Protein AF-A0A941URP2-F1 (afdb_monomer_lite)

Foldseek 3Di:
DDDDPPVVVVVVVVVVVVVVVVVVVVVVCVVCVVVVVVVVVVVVVVVVVVVVVVVVQVVQCPDPDNDHPVPDDDDDDPPPCPVQPPCNLVVLLVVVVVVCVPDDDDPVVSVVSVVVVVVVVVVVVVPDDD

Sequence (130 aa):
MPRIPPSLKWMIDKRGRIDGDIQRIEGYLKKHQREFEKFQKLTNELSELRGTLASIDKALSLHEIQISPENIPTIRGRKNKNDLPYGELTRLIYTILSLSYGQPISSKEIVDFVFKRRMKLNLSDAVRPY

pLDDT: mean 84.87, std 14.46, range [31.77, 97.94]

Secondary structure (DSSP, 8-state):
-PPPPHHHHHHHHHHHHHHHHHHHHHHHHHHHHHHHHHHHHHHHHHHHHHHHHHHHHHHHHTSSS---GGGSPPPPP------S-TTHHHHHHHHHHHHTTTPPPPHHHHHHHHHHHHHHHHHHHTT---

Structure (mmCIF, N/CA/C/O backbone):
data_AF-A0A941URP2-F1
#
_entry.id   AF-A0A941URP2-F1
#
loop_
_atom_site.group_PDB
_atom_site.id
_atom_site.type_symbol
_atom_site.label_atom_id
_atom_site.label_alt_id
_atom_site.label_comp_id
_atom_site.label_asym_id
_atom_site.label_entity_id
_atom_site.label_seq_id
_atom_site.pdbx_PDB_ins_code
_atom_site.Cartn_x
_atom_site.Cartn_y
_atom_site.Cartn_z
_atom_site.occupancy
_atom_site.B_iso_or_equiv
_atom_site.auth_seq_id
_atom_site.auth_comp_id
_atom_site.auth_asym_id
_atom_site.auth_atom_id
_atom_site.pdbx_PDB_model_num
ATOM 1 N N . MET A 1 1 ? 52.389 10.183 -19.034 1.00 56.41 1 MET A N 1
ATOM 2 C CA . MET A 1 1 ? 51.378 10.069 -17.959 1.00 56.41 1 MET A CA 1
ATOM 3 C C . MET A 1 1 ? 52.088 9.752 -16.651 1.00 56.41 1 MET A C 1
ATOM 5 O O . MET A 1 1 ? 52.963 8.891 -16.678 1.00 56.41 1 MET A O 1
ATOM 9 N N . PRO A 1 2 ? 51.790 10.454 -15.546 1.00 78.19 2 PRO A N 1
ATOM 10 C CA . PRO A 1 2 ? 52.432 10.192 -14.259 1.00 78.19 2 PRO A CA 1
ATOM 11 C C . PRO A 1 2 ? 52.122 8.765 -13.781 1.00 78.19 2 PRO A C 1
ATOM 13 O O . PRO A 1 2 ? 50.990 8.296 -13.904 1.00 78.19 2 PRO A O 1
ATOM 16 N N . ARG A 1 3 ? 53.136 8.056 -13.266 1.00 83.56 3 ARG A N 1
ATOM 17 C CA . ARG A 1 3 ? 52.952 6.721 -12.678 1.00 83.56 3 ARG A CA 1
ATOM 18 C C . ARG A 1 3 ? 52.200 6.864 -11.359 1.00 83.56 3 ARG A C 1
ATOM 20 O O . ARG A 1 3 ? 52.688 7.499 -10.431 1.00 83.56 3 ARG A O 1
ATOM 27 N N . ILE A 1 4 ? 51.020 6.259 -11.295 1.00 86.19 4 ILE A N 1
ATOM 28 C CA . ILE A 1 4 ? 50.194 6.234 -10.091 1.00 86.19 4 ILE A CA 1
ATOM 29 C C . ILE A 1 4 ? 50.718 5.136 -9.148 1.00 86.19 4 ILE A C 1
ATOM 31 O O . ILE A 1 4 ? 50.900 4.001 -9.601 1.00 86.19 4 ILE A O 1
ATOM 35 N N . PRO A 1 5 ? 50.946 5.427 -7.853 1.00 94.88 5 PRO A N 1
ATOM 36 C CA . PRO A 1 5 ? 51.308 4.407 -6.875 1.00 94.88 5 PRO A CA 1
ATOM 37 C C . PRO A 1 5 ? 50.224 3.316 -6.760 1.00 94.88 5 PRO A C 1
ATOM 39 O O . PRO A 1 5 ? 49.033 3.640 -6.799 1.00 94.88 5 PRO A O 1
ATOM 42 N N . PRO A 1 6 ? 50.585 2.035 -6.557 1.00 89.19 6 PRO A N 1
ATOM 43 C CA . PRO A 1 6 ? 49.616 0.939 -6.437 1.00 89.19 6 PRO A CA 1
ATOM 44 C C . PRO A 1 6 ? 48.538 1.152 -5.361 1.00 89.19 6 PRO A C 1
ATOM 46 O O . PRO A 1 6 ? 47.387 0.767 -5.560 1.00 89.19 6 PRO A O 1
ATOM 49 N N . SER A 1 7 ? 48.884 1.813 -4.251 1.00 91.81 7 SER A N 1
ATOM 50 C CA . SER A 1 7 ? 47.945 2.184 -3.184 1.00 91.81 7 SER A CA 1
ATOM 51 C C . SER A 1 7 ? 46.862 3.152 -3.668 1.00 91.81 7 SER A C 1
ATOM 53 O O . SER A 1 7 ? 45.682 2.952 -3.389 1.00 91.81 7 SER A O 1
ATOM 55 N N . LEU A 1 8 ? 47.243 4.162 -4.455 1.00 92.69 8 LEU A N 1
ATOM 56 C CA . LEU A 1 8 ? 46.309 5.137 -5.014 1.00 92.69 8 LEU A CA 1
ATOM 57 C C . LEU A 1 8 ? 45.396 4.487 -6.063 1.00 92.69 8 LEU A C 1
ATOM 59 O O . LEU A 1 8 ? 44.200 4.764 -6.093 1.00 92.69 8 LEU A O 1
ATOM 63 N N . LYS A 1 9 ? 45.929 3.563 -6.874 1.00 92.75 9 LYS A N 1
ATOM 64 C CA . LYS A 1 9 ? 45.125 2.768 -7.815 1.00 92.75 9 LYS A CA 1
ATOM 65 C C . LYS A 1 9 ? 44.052 1.949 -7.085 1.00 92.75 9 LYS A C 1
ATOM 67 O O . LYS A 1 9 ? 42.887 2.003 -7.467 1.00 92.75 9 LYS A O 1
ATOM 72 N N . TRP A 1 10 ? 44.420 1.258 -6.003 1.00 93.94 10 TRP A N 1
ATOM 73 C CA . TRP A 1 10 ? 43.467 0.493 -5.192 1.00 93.94 10 TRP A CA 1
ATOM 74 C C . TRP A 1 10 ? 42.350 1.374 -4.616 1.00 93.94 10 TRP A C 1
ATOM 76 O O . TRP A 1 10 ? 41.182 0.984 -4.645 1.00 93.94 10 TRP A O 1
ATOM 86 N N . MET A 1 11 ? 42.684 2.577 -4.140 1.00 94.44 11 MET A N 1
ATOM 87 C CA . MET A 1 11 ? 41.686 3.523 -3.630 1.00 94.44 11 MET A CA 1
ATOM 88 C C . MET A 1 11 ? 40.711 3.976 -4.720 1.00 94.44 11 MET A C 1
ATOM 90 O O . MET A 1 11 ? 39.508 4.035 -4.467 1.00 94.44 11 MET A O 1
ATOM 94 N N . ILE A 1 12 ? 41.205 4.255 -5.930 1.00 94.38 12 ILE A N 1
ATOM 95 C CA . ILE A 1 12 ? 40.369 4.634 -7.079 1.00 94.38 12 ILE A CA 1
ATOM 96 C C . ILE A 1 12 ? 39.396 3.500 -7.427 1.00 94.38 12 ILE A C 1
ATOM 98 O O . ILE A 1 12 ? 38.191 3.737 -7.537 1.00 94.38 12 ILE A O 1
ATOM 102 N N . ASP A 1 13 ? 39.892 2.264 -7.510 1.00 96.25 13 ASP A N 1
ATOM 103 C CA . ASP A 1 13 ? 39.069 1.089 -7.814 1.00 96.25 13 ASP A CA 1
ATOM 104 C C . ASP A 1 13 ? 38.016 0.843 -6.720 1.00 96.25 13 ASP A C 1
ATOM 106 O O . ASP A 1 13 ? 36.846 0.572 -7.006 1.00 96.25 13 ASP A O 1
ATOM 110 N N . LYS A 1 14 ? 38.403 0.973 -5.445 1.00 96.75 14 LYS A N 1
ATOM 111 C CA . LYS A 1 14 ? 37.488 0.814 -4.310 1.00 96.75 14 LYS A CA 1
ATOM 112 C C . LYS A 1 14 ? 36.409 1.897 -4.299 1.00 96.75 14 LYS A C 1
ATOM 114 O O . LYS A 1 14 ? 35.244 1.569 -4.081 1.00 96.75 14 LYS A O 1
ATOM 119 N N . ARG A 1 15 ? 36.773 3.152 -4.581 1.00 97.81 15 ARG A N 1
ATOM 120 C CA . ARG A 1 15 ? 35.834 4.277 -4.706 1.00 97.81 15 ARG A CA 1
ATOM 121 C C . ARG A 1 15 ? 34.830 4.035 -5.828 1.00 97.81 15 ARG A C 1
ATOM 123 O O . ARG A 1 15 ? 33.644 4.219 -5.599 1.00 97.81 15 ARG A O 1
ATOM 130 N N . GLY A 1 16 ? 35.278 3.571 -6.996 1.00 97.31 16 GLY A N 1
ATOM 131 C CA . GLY A 1 16 ? 34.386 3.233 -8.112 1.00 97.31 16 GLY A CA 1
ATOM 132 C C . GLY A 1 16 ? 33.378 2.131 -7.769 1.00 97.31 16 GLY A C 1
ATOM 133 O O . GLY A 1 16 ? 32.207 2.238 -8.117 1.00 97.31 16 GLY A O 1
ATOM 134 N N . ARG A 1 17 ? 33.799 1.099 -7.023 1.00 97.06 17 ARG A N 1
ATOM 135 C CA . ARG A 1 17 ? 32.884 0.043 -6.551 1.00 97.06 17 ARG A CA 1
ATOM 136 C C . ARG A 1 17 ? 31.832 0.576 -5.579 1.00 97.06 17 ARG A C 1
ATOM 138 O O . ARG A 1 17 ? 30.659 0.264 -5.740 1.00 97.06 17 ARG A O 1
ATOM 145 N N . ILE A 1 18 ? 32.252 1.387 -4.606 1.00 97.94 18 ILE A N 1
ATOM 146 C CA . ILE A 1 18 ? 31.336 2.005 -3.634 1.00 97.94 18 ILE A CA 1
ATOM 147 C C . ILE A 1 18 ? 30.335 2.921 -4.346 1.00 97.94 18 ILE A C 1
ATOM 149 O O . ILE A 1 18 ? 29.150 2.872 -4.042 1.00 97.94 18 ILE A O 1
ATOM 153 N N . ASP A 1 19 ? 30.790 3.711 -5.318 1.00 97.62 19 ASP A N 1
ATOM 154 C CA . ASP A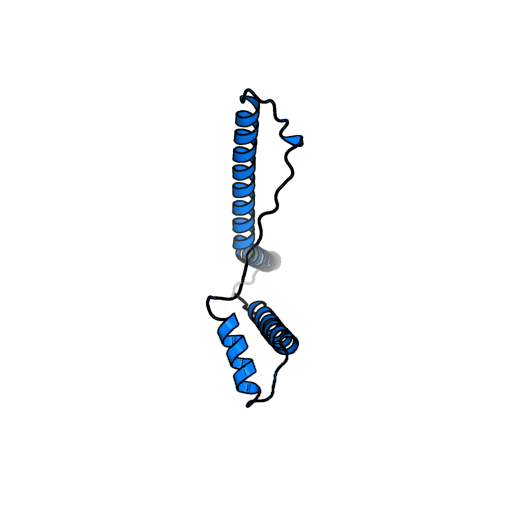 1 19 ? 29.927 4.589 -6.117 1.00 97.62 19 ASP A CA 1
ATOM 155 C C . ASP A 1 19 ? 28.856 3.791 -6.883 1.00 97.62 19 ASP A C 1
ATOM 157 O O . ASP A 1 19 ? 27.676 4.132 -6.851 1.00 97.62 19 ASP A O 1
ATOM 161 N N . GLY A 1 20 ? 29.237 2.659 -7.487 1.00 97.75 20 GLY A N 1
ATOM 162 C CA . GLY A 1 20 ? 28.284 1.751 -8.133 1.00 97.75 20 GLY A CA 1
ATOM 163 C C . GLY A 1 20 ? 27.267 1.141 -7.161 1.00 97.75 20 GLY A C 1
ATOM 164 O O . GLY A 1 20 ? 26.084 1.025 -7.489 1.00 97.75 20 GLY A O 1
ATOM 165 N N . ASP A 1 21 ? 27.696 0.788 -5.947 1.00 97.75 21 ASP A N 1
ATOM 166 C CA . ASP A 1 21 ? 26.792 0.304 -4.899 1.00 97.75 21 ASP A CA 1
ATOM 167 C C . ASP A 1 21 ? 25.798 1.381 -4.448 1.00 97.75 21 ASP A C 1
ATOM 169 O O . ASP A 1 21 ? 24.612 1.082 -4.295 1.00 97.75 21 ASP A O 1
ATOM 173 N N . ILE A 1 22 ? 26.253 2.629 -4.295 1.00 97.62 22 ILE A N 1
ATOM 174 C CA . ILE A 1 22 ? 25.395 3.776 -3.966 1.00 97.62 22 ILE A CA 1
ATOM 175 C C . ILE A 1 22 ? 24.330 3.958 -5.049 1.00 97.62 22 ILE A C 1
ATOM 177 O O . ILE A 1 22 ? 23.141 3.932 -4.737 1.00 97.62 22 ILE A O 1
ATOM 181 N N . GLN A 1 23 ? 24.730 4.034 -6.321 1.00 97.88 23 GLN A N 1
ATOM 182 C CA . GLN A 1 23 ? 23.795 4.219 -7.438 1.00 97.88 23 GLN A CA 1
ATOM 183 C C . GLN A 1 23 ? 22.747 3.099 -7.512 1.00 97.88 23 GLN A C 1
ATOM 185 O O . GLN A 1 23 ? 21.567 3.346 -7.778 1.00 97.88 23 GLN A O 1
ATOM 190 N N . ARG A 1 24 ? 23.152 1.852 -7.237 1.00 97.50 24 ARG A N 1
ATOM 191 C CA . ARG A 1 24 ? 22.236 0.706 -7.179 1.00 97.50 24 ARG A CA 1
ATOM 192 C C . ARG A 1 24 ? 21.192 0.869 -6.073 1.00 97.50 24 ARG A C 1
ATOM 194 O O . ARG A 1 24 ? 20.009 0.618 -6.312 1.00 97.50 24 ARG A O 1
ATOM 201 N N . ILE A 1 25 ? 21.618 1.272 -4.877 1.00 96.00 25 ILE A N 1
ATOM 202 C CA . ILE A 1 25 ? 20.721 1.473 -3.731 1.00 96.00 25 ILE A CA 1
ATOM 203 C C . ILE A 1 25 ? 19.783 2.659 -3.985 1.00 96.00 25 ILE A C 1
ATOM 205 O O . ILE A 1 25 ? 18.580 2.543 -3.758 1.00 96.00 25 ILE A O 1
ATOM 209 N N . GLU A 1 26 ? 20.285 3.770 -4.520 1.00 95.94 26 GLU A N 1
ATOM 210 C CA . GLU A 1 26 ? 19.467 4.934 -4.877 1.00 95.94 26 GLU A CA 1
ATOM 211 C C . GLU A 1 26 ? 18.401 4.590 -5.922 1.00 95.94 26 GLU A C 1
ATOM 213 O O . GLU A 1 26 ? 17.236 4.968 -5.777 1.00 95.94 26 GLU A O 1
ATOM 218 N N . GLY A 1 27 ? 18.761 3.809 -6.946 1.00 93.94 27 GLY A N 1
ATOM 219 C CA . GLY A 1 27 ? 17.812 3.314 -7.941 1.00 93.94 27 GLY A CA 1
ATOM 220 C C . GLY A 1 27 ? 16.705 2.456 -7.323 1.00 93.94 27 GLY A C 1
ATOM 221 O O . GLY A 1 27 ? 15.531 2.612 -7.673 1.00 93.94 27 GLY A O 1
ATOM 222 N N . TYR A 1 28 ? 17.056 1.593 -6.364 1.00 93.88 28 TYR A N 1
ATOM 223 C CA . TYR A 1 28 ? 16.086 0.804 -5.604 1.00 93.88 28 TYR A CA 1
ATOM 224 C C . TYR A 1 28 ? 15.141 1.705 -4.797 1.00 93.88 28 TYR A C 1
ATOM 226 O O . TYR A 1 28 ? 13.922 1.588 -4.921 1.00 93.88 28 TYR A O 1
ATOM 234 N N . LEU A 1 29 ? 15.679 2.657 -4.031 1.00 92.88 29 LEU A N 1
ATOM 235 C CA . LEU A 1 29 ? 14.872 3.583 -3.233 1.00 92.88 29 LEU A CA 1
ATOM 236 C C . LEU A 1 29 ? 13.914 4.398 -4.103 1.00 92.88 29 LEU A C 1
ATOM 238 O O . LEU A 1 29 ? 12.728 4.480 -3.795 1.00 92.88 29 LEU A O 1
ATOM 242 N N . LYS A 1 30 ? 14.389 4.926 -5.234 1.00 94.06 30 LYS A N 1
ATOM 243 C CA . LYS A 1 30 ? 13.558 5.690 -6.172 1.00 94.06 30 LYS A CA 1
ATOM 244 C C . LYS A 1 30 ? 12.426 4.849 -6.763 1.00 94.06 30 LYS A C 1
ATOM 246 O O . LYS A 1 30 ? 11.307 5.338 -6.912 1.00 94.06 30 LYS A O 1
ATOM 251 N N . LYS A 1 31 ? 12.689 3.575 -7.075 1.00 90.06 31 LYS A N 1
ATOM 252 C CA . LYS A 1 31 ? 11.66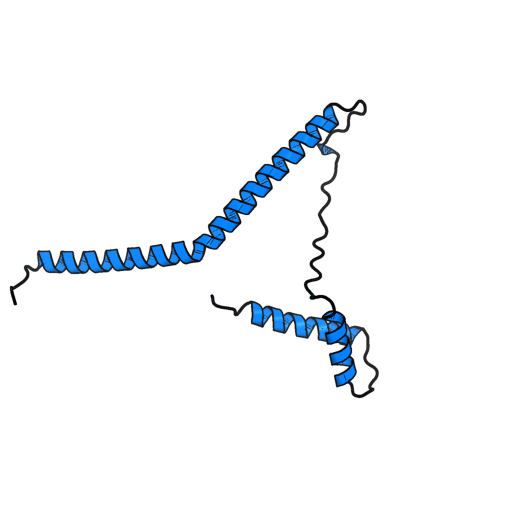5 2.641 -7.568 1.00 90.06 31 LYS A CA 1
ATOM 253 C C . LYS A 1 31 ? 10.577 2.394 -6.519 1.00 90.06 31 LYS A C 1
ATOM 255 O O . LYS A 1 31 ? 9.396 2.391 -6.857 1.00 90.06 31 LYS A O 1
ATOM 260 N N . HIS A 1 32 ? 10.974 2.224 -5.260 1.00 91.75 32 HIS A N 1
ATOM 261 C CA . HIS A 1 32 ? 10.065 1.900 -4.160 1.00 91.75 32 HIS A CA 1
ATOM 262 C C . HIS A 1 32 ? 9.472 3.128 -3.454 1.00 91.75 32 HIS A C 1
ATOM 264 O O . HIS A 1 32 ? 8.557 2.988 -2.647 1.00 91.75 32 HIS A O 1
ATOM 270 N N . GLN A 1 33 ? 9.905 4.344 -3.792 1.00 92.62 33 GLN A N 1
ATOM 271 C CA . GLN A 1 33 ? 9.410 5.585 -3.192 1.00 92.62 33 GLN A CA 1
ATOM 272 C C . GLN A 1 33 ? 7.880 5.700 -3.252 1.00 92.62 33 GLN A C 1
ATOM 274 O O . GLN A 1 33 ? 7.236 5.996 -2.249 1.00 92.62 33 GLN A O 1
ATOM 279 N N . ARG A 1 34 ? 7.275 5.383 -4.405 1.00 85.38 34 ARG A N 1
ATOM 280 C CA . ARG A 1 34 ? 5.810 5.411 -4.570 1.00 85.38 34 ARG A CA 1
ATOM 281 C C . ARG A 1 34 ? 5.096 4.418 -3.653 1.00 85.38 34 ARG A C 1
ATOM 283 O O . ARG A 1 34 ? 3.961 4.662 -3.253 1.00 85.38 34 ARG A O 1
ATOM 290 N N . GLU A 1 35 ? 5.715 3.279 -3.363 1.00 89.81 35 GLU A N 1
ATOM 291 C CA . GLU A 1 35 ? 5.150 2.279 -2.454 1.00 89.81 35 GLU A CA 1
ATOM 292 C C . GLU A 1 35 ? 5.208 2.771 -1.012 1.00 89.81 35 GLU A C 1
ATOM 294 O O . GLU A 1 35 ? 4.207 2.669 -0.307 1.00 89.81 35 GLU A O 1
ATOM 299 N N . PHE A 1 36 ? 6.321 3.391 -0.608 1.00 91.88 36 PHE A N 1
ATOM 300 C CA . PHE A 1 36 ? 6.440 4.035 0.700 1.00 91.88 36 PHE A CA 1
ATOM 301 C C . PHE A 1 36 ? 5.429 5.169 0.880 1.00 91.88 36 PHE A C 1
ATOM 303 O O . PHE A 1 36 ? 4.750 5.220 1.901 1.00 91.88 36 PHE A O 1
ATOM 310 N N . GLU A 1 37 ? 5.251 6.030 -0.123 1.00 92.25 37 GLU A N 1
ATOM 311 C CA . GLU A 1 37 ? 4.241 7.095 -0.086 1.00 92.25 37 GLU A CA 1
ATOM 312 C C . GLU A 1 37 ? 2.819 6.531 0.031 1.00 92.25 37 GLU A C 1
ATOM 314 O O . GLU A 1 37 ? 2.002 7.038 0.800 1.00 92.25 37 GLU A O 1
ATOM 319 N N . LYS A 1 38 ? 2.505 5.459 -0.709 1.00 91.12 38 LYS A N 1
ATOM 320 C CA . LYS A 1 38 ? 1.213 4.765 -0.589 1.00 91.12 38 LYS A CA 1
ATOM 321 C C . LYS A 1 38 ? 1.026 4.165 0.798 1.00 91.12 38 LYS A C 1
ATOM 323 O O . LYS A 1 38 ? -0.049 4.307 1.371 1.00 91.12 38 LYS A O 1
ATOM 328 N N . PHE A 1 39 ? 2.055 3.510 1.326 1.00 93.62 39 PHE A N 1
ATOM 329 C CA . PHE A 1 39 ? 2.031 2.938 2.665 1.00 93.62 39 PHE A CA 1
ATOM 330 C C . PHE A 1 39 ? 1.772 4.022 3.713 1.00 93.62 39 PHE A C 1
ATOM 332 O O . PHE A 1 39 ? 0.864 3.871 4.522 1.00 93.62 39 PHE A O 1
ATOM 339 N N . GLN A 1 40 ? 2.477 5.151 3.622 1.00 94.50 40 GLN A N 1
ATOM 340 C CA . GLN A 1 40 ? 2.306 6.285 4.526 1.00 94.50 40 GLN A CA 1
ATOM 341 C C . GLN A 1 40 ? 0.896 6.894 4.445 1.00 94.50 40 GLN A C 1
ATOM 343 O O . GLN A 1 40 ? 0.292 7.223 5.465 1.00 94.50 40 GLN A O 1
ATOM 348 N N . LYS A 1 41 ? 0.329 7.010 3.238 1.00 93.94 41 LYS A N 1
ATOM 349 C CA . LYS A 1 41 ? -1.060 7.459 3.059 1.00 93.94 41 LYS A CA 1
ATOM 350 C C . LYS A 1 41 ? -2.049 6.511 3.731 1.00 93.94 41 LYS A C 1
ATOM 352 O O . LYS A 1 41 ? -2.897 6.971 4.486 1.00 93.94 41 LYS A O 1
ATOM 357 N N . LEU A 1 42 ? -1.903 5.204 3.512 1.00 93.31 42 LEU A N 1
ATOM 358 C CA . LEU A 1 42 ? -2.770 4.192 4.122 1.00 93.31 42 LEU A CA 1
ATOM 359 C C . LEU A 1 42 ? -2.652 4.176 5.650 1.00 93.31 42 LEU A C 1
ATOM 361 O O . LEU A 1 42 ? -3.654 4.000 6.338 1.00 93.31 42 LEU A O 1
ATOM 365 N N . THR A 1 43 ? -1.450 4.371 6.200 1.00 95.19 43 THR A N 1
ATOM 366 C CA . THR A 1 43 ? -1.262 4.446 7.655 1.00 95.19 43 THR A CA 1
ATOM 367 C C . THR A 1 43 ? -1.920 5.685 8.250 1.00 95.19 43 THR A C 1
ATOM 369 O O . THR A 1 43 ? -2.512 5.593 9.324 1.00 95.19 43 THR A O 1
ATOM 372 N N . ASN A 1 44 ? -1.865 6.822 7.549 1.00 94.50 44 ASN A N 1
ATOM 373 C CA . ASN A 1 44 ? -2.525 8.051 7.984 1.00 94.50 44 ASN A CA 1
ATOM 374 C C . ASN A 1 44 ? -4.050 7.903 7.938 1.00 94.50 44 ASN A C 1
ATOM 376 O O . ASN A 1 44 ? -4.708 8.155 8.940 1.00 94.50 44 ASN A O 1
ATOM 380 N N . GLU A 1 45 ? -4.592 7.400 6.827 1.00 95.25 45 GLU A N 1
ATOM 381 C CA . GLU A 1 45 ? -6.029 7.138 6.666 1.00 95.25 45 GLU A CA 1
ATOM 382 C C . GLU A 1 45 ? -6.553 6.175 7.745 1.00 95.25 45 GLU A C 1
ATOM 384 O O . GLU A 1 45 ? -7.596 6.402 8.355 1.00 95.25 45 GLU A O 1
ATOM 389 N N . LEU A 1 46 ? -5.797 5.118 8.053 1.00 94.81 46 LEU A N 1
ATOM 390 C CA . LEU A 1 46 ? -6.135 4.184 9.127 1.00 94.81 46 LEU A CA 1
ATOM 391 C C . LEU A 1 46 ? -6.152 4.875 10.498 1.00 94.81 46 LEU A C 1
ATOM 393 O O . LEU A 1 46 ? -7.043 4.608 11.306 1.00 94.81 46 LEU A O 1
ATOM 397 N N . SER A 1 47 ? -5.179 5.748 10.767 1.00 96.75 47 SER A N 1
ATOM 398 C CA . SER A 1 47 ? -5.119 6.530 12.007 1.00 96.75 47 SER A CA 1
ATOM 399 C C . SER A 1 47 ? -6.328 7.460 12.145 1.00 96.75 47 SER A C 1
ATOM 401 O O . SER A 1 47 ? -6.969 7.484 13.195 1.00 96.75 47 SER A O 1
ATOM 403 N N . GLU A 1 48 ? -6.690 8.163 11.070 1.00 96.94 48 GLU A N 1
ATOM 404 C CA . GLU A 1 48 ? -7.865 9.038 11.020 1.00 96.94 48 GLU A CA 1
ATOM 405 C C . GLU A 1 48 ? -9.155 8.257 11.288 1.00 96.94 48 GLU A C 1
ATOM 407 O O . GLU A 1 48 ? -9.908 8.614 12.192 1.00 96.94 48 GLU A O 1
ATOM 412 N N . LEU A 1 49 ? -9.368 7.135 10.591 1.00 95.19 49 LEU A N 1
ATOM 413 C CA . LEU A 1 49 ? -10.544 6.282 10.783 1.00 95.19 49 LEU A CA 1
ATOM 414 C C . LEU A 1 49 ? -10.649 5.743 12.213 1.00 95.19 49 LEU A C 1
ATOM 416 O O . LEU A 1 49 ? -11.746 5.686 12.768 1.00 95.19 49 LEU A O 1
ATOM 420 N N . ARG A 1 50 ? -9.521 5.377 12.837 1.00 96.06 50 ARG A N 1
ATOM 421 C CA . ARG A 1 50 ? -9.493 4.978 14.253 1.00 96.06 50 ARG A CA 1
ATOM 422 C C . ARG A 1 50 ? -9.881 6.127 15.178 1.00 96.06 50 ARG A C 1
ATOM 424 O O . ARG A 1 50 ? -10.637 5.905 16.119 1.00 96.06 50 ARG A O 1
ATOM 431 N N . GLY A 1 51 ? -9.394 7.338 14.910 1.00 96.38 51 GLY A N 1
ATOM 432 C CA . GLY A 1 51 ? -9.769 8.534 15.667 1.00 96.38 51 GLY A CA 1
ATOM 433 C C . GLY A 1 51 ? -11.260 8.857 15.539 1.00 96.38 51 GLY A C 1
ATOM 434 O O . GLY A 1 51 ? -11.925 9.141 16.537 1.00 96.38 51 GLY A O 1
ATOM 435 N N . THR A 1 52 ? -11.812 8.748 14.329 1.00 96.44 52 THR A N 1
ATOM 436 C CA . THR A 1 52 ? -13.250 8.905 14.086 1.00 96.44 52 THR A CA 1
ATOM 437 C C . THR A 1 52 ? -14.059 7.844 14.826 1.00 96.44 52 THR A C 1
ATOM 439 O O . THR A 1 52 ? -15.022 8.194 15.503 1.00 96.44 52 THR A O 1
ATOM 442 N N . LEU A 1 53 ? -13.651 6.573 14.761 1.00 94.44 53 LEU A N 1
ATOM 443 C CA . LEU A 1 53 ? -14.331 5.480 15.458 1.00 94.44 53 LEU A CA 1
ATOM 444 C C . LEU A 1 53 ? -14.355 5.713 16.974 1.00 94.44 53 LEU A C 1
ATOM 446 O O . LEU A 1 53 ? -15.426 5.706 17.567 1.00 94.44 53 LEU A O 1
ATOM 450 N N . ALA A 1 54 ? -13.210 6.045 17.578 1.00 94.00 54 ALA A N 1
ATOM 451 C CA . ALA A 1 54 ? -13.132 6.356 19.006 1.00 94.00 54 ALA A CA 1
ATOM 452 C C . ALA A 1 54 ? -14.018 7.552 19.406 1.00 94.00 54 ALA A C 1
ATOM 454 O O . ALA A 1 54 ? -14.589 7.583 20.498 1.00 94.00 54 ALA A O 1
ATOM 455 N N . SER A 1 55 ? -14.153 8.542 18.520 1.00 95.75 55 SER A N 1
ATOM 456 C CA . SER A 1 55 ? -15.036 9.691 18.743 1.00 95.75 55 SER A CA 1
ATOM 457 C C . SER A 1 55 ? -16.513 9.285 18.717 1.00 95.75 55 SER A C 1
ATOM 459 O O . SER A 1 55 ? -17.289 9.759 19.547 1.00 95.75 55 SER A O 1
ATOM 461 N N . ILE A 1 56 ? -16.897 8.383 17.806 1.00 93.88 56 ILE A N 1
ATOM 462 C CA . ILE A 1 56 ? -18.249 7.814 17.736 1.00 93.88 56 ILE A CA 1
ATOM 463 C C . ILE A 1 56 ? -18.536 6.975 18.982 1.00 93.88 56 ILE A C 1
ATOM 465 O O . ILE A 1 56 ? -19.578 7.166 19.601 1.00 93.88 56 ILE A O 1
ATOM 469 N N . ASP A 1 57 ? -17.609 6.113 19.398 1.00 92.75 57 ASP A N 1
ATOM 470 C CA . ASP A 1 57 ? -17.768 5.279 20.595 1.00 92.75 57 ASP A CA 1
ATOM 471 C C . ASP A 1 57 ? -17.983 6.138 21.848 1.00 92.75 57 ASP A C 1
ATOM 473 O O . ASP A 1 57 ? -18.867 5.867 22.665 1.00 92.75 57 ASP A O 1
ATOM 477 N N . LYS A 1 58 ? -17.236 7.243 21.966 1.00 91.00 58 LYS A N 1
ATOM 478 C CA . LYS A 1 58 ? -17.448 8.225 23.032 1.00 91.00 58 LYS A CA 1
ATOM 479 C C . LYS A 1 58 ? -18.832 8.869 22.939 1.00 91.00 58 LYS A C 1
ATOM 481 O O . LYS A 1 58 ? -19.504 8.977 23.959 1.00 91.00 58 LYS A O 1
ATOM 486 N N . ALA A 1 59 ? -19.278 9.275 21.753 1.00 91.69 59 ALA A N 1
ATOM 487 C CA . ALA A 1 59 ? -20.613 9.844 21.574 1.00 91.69 59 ALA A CA 1
ATOM 488 C C . ALA A 1 59 ? -21.727 8.846 21.942 1.00 91.69 59 ALA A C 1
ATOM 490 O O . ALA A 1 59 ? -22.682 9.226 22.614 1.00 91.69 59 ALA A O 1
ATOM 491 N N . LEU A 1 60 ? -21.576 7.569 21.576 1.00 89.56 60 LEU A N 1
ATOM 492 C CA . LEU A 1 60 ? -22.505 6.496 21.944 1.00 89.56 60 LEU A CA 1
ATOM 493 C C . LEU A 1 60 ? -22.570 6.288 23.461 1.00 89.56 60 LEU A C 1
ATOM 495 O O . LEU A 1 60 ? -23.657 6.110 24.000 1.00 89.56 60 LEU A O 1
ATOM 499 N N . SER A 1 61 ? -21.435 6.377 24.162 1.00 87.50 61 SER A N 1
ATOM 500 C CA . SER A 1 61 ? -21.395 6.251 25.628 1.00 87.50 61 SER A CA 1
ATOM 501 C C . SER A 1 61 ? -22.120 7.374 26.379 1.00 87.50 61 SER A C 1
ATOM 503 O O . SER A 1 61 ? -22.528 7.181 27.520 1.00 87.50 61 SER A O 1
ATOM 505 N N . LEU A 1 62 ? -22.277 8.544 25.749 1.00 89.31 62 LEU A N 1
ATOM 506 C CA . LEU A 1 62 ? -22.985 9.693 26.321 1.00 89.31 62 LEU A CA 1
ATOM 507 C C . LEU A 1 62 ? -24.501 9.624 26.097 1.00 89.31 62 LEU A C 1
ATOM 509 O O . LEU A 1 62 ? -25.236 10.448 26.636 1.00 89.31 62 LEU A O 1
ATOM 513 N N . HIS A 1 63 ? -24.966 8.679 25.283 1.00 90.62 63 HIS A N 1
ATOM 514 C CA . HIS A 1 63 ? -26.378 8.507 24.990 1.00 90.62 63 HIS A CA 1
ATOM 515 C C . HIS A 1 63 ? -27.100 7.812 26.159 1.00 90.62 63 HIS A C 1
ATOM 517 O O . HIS A 1 63 ? -26.543 6.931 26.812 1.00 90.62 63 HIS A O 1
ATOM 523 N N . GLU A 1 64 ? -28.362 8.178 26.407 1.00 86.44 64 GLU A N 1
ATOM 524 C CA . GLU A 1 64 ? -29.164 7.638 27.523 1.00 86.44 64 GLU A CA 1
ATOM 525 C C . GLU A 1 64 ? -29.355 6.114 27.434 1.00 86.44 64 GLU A C 1
ATOM 527 O O . GLU A 1 64 ? -29.425 5.415 28.444 1.00 86.44 64 GLU A O 1
ATOM 532 N N . ILE A 1 65 ? -29.391 5.586 26.208 1.00 86.62 65 ILE A N 1
ATOM 533 C CA . ILE A 1 65 ? -29.374 4.146 25.935 1.00 86.62 65 ILE A CA 1
ATOM 534 C C . ILE A 1 65 ? -27.918 3.681 25.892 1.00 86.62 65 ILE A C 1
ATOM 536 O O . ILE A 1 65 ? -27.216 3.938 24.913 1.00 86.62 65 ILE A O 1
ATOM 540 N N . GLN A 1 66 ? -27.485 2.965 26.929 1.00 79.19 66 GLN A N 1
ATOM 541 C CA . GLN A 1 66 ? -26.139 2.401 27.003 1.00 79.19 66 GLN A CA 1
ATOM 542 C C . GLN A 1 66 ? -25.985 1.239 26.015 1.00 79.19 66 GLN A C 1
ATOM 544 O O . GLN A 1 66 ? -26.417 0.115 26.271 1.00 79.19 66 GLN A O 1
ATOM 549 N N . ILE A 1 67 ? -25.358 1.513 24.874 1.00 80.62 67 ILE A N 1
ATOM 550 C CA . ILE A 1 67 ? -24.957 0.499 23.897 1.00 80.62 67 ILE A CA 1
ATOM 551 C C . ILE A 1 67 ? -23.460 0.257 24.078 1.00 80.62 67 ILE A C 1
ATOM 553 O O . ILE A 1 67 ? -22.659 1.169 23.881 1.00 80.62 67 ILE A O 1
ATOM 557 N N . SER A 1 68 ? -23.066 -0.967 24.428 1.00 85.25 68 SER A N 1
ATOM 558 C CA . SER A 1 68 ? -21.651 -1.352 24.443 1.00 85.25 68 SER A CA 1
ATOM 559 C C . SER A 1 68 ? -21.120 -1.406 23.003 1.00 85.25 68 SER A C 1
ATOM 561 O O . SER A 1 68 ? -21.650 -2.194 22.212 1.00 85.25 68 SER A O 1
ATOM 563 N N . PRO A 1 69 ? -20.072 -0.638 22.642 1.00 83.81 69 PRO A N 1
ATOM 564 C CA . PRO A 1 69 ? -19.513 -0.639 21.285 1.00 83.81 69 PRO A CA 1
ATOM 565 C C . PRO A 1 69 ? -19.066 -2.027 20.807 1.00 83.81 69 PRO A C 1
ATOM 567 O O . PRO A 1 69 ? -19.172 -2.350 19.627 1.00 83.81 69 PRO A O 1
ATOM 570 N N . GLU A 1 70 ? -18.646 -2.884 21.740 1.00 87.06 70 GLU A N 1
ATOM 571 C CA . GLU A 1 70 ? -18.227 -4.272 21.496 1.00 87.06 70 GLU A CA 1
ATOM 572 C C . GLU A 1 70 ? -19.329 -5.148 20.879 1.00 87.06 70 GLU A C 1
ATOM 574 O O . GLU A 1 70 ? -19.035 -6.117 20.181 1.00 87.06 70 GLU A O 1
ATOM 579 N N . ASN A 1 71 ? -20.599 -4.790 21.090 1.00 88.19 71 ASN A N 1
ATOM 580 C CA . ASN A 1 71 ? -21.741 -5.535 20.566 1.00 88.19 71 ASN A CA 1
ATOM 581 C C . ASN A 1 71 ? -22.116 -5.126 19.132 1.00 88.19 71 ASN A C 1
ATOM 583 O O . ASN A 1 71 ? -22.997 -5.745 18.533 1.00 88.19 71 ASN A O 1
ATOM 587 N N . ILE A 1 72 ? -21.478 -4.094 18.568 1.00 87.19 72 ILE A N 1
ATOM 588 C CA . ILE A 1 72 ? -21.753 -3.620 17.210 1.00 87.19 72 ILE A CA 1
ATOM 589 C C . ILE A 1 72 ? -20.893 -4.428 16.221 1.00 87.19 72 ILE A C 1
ATOM 591 O O . ILE A 1 72 ? -19.667 -4.299 16.214 1.00 87.19 72 ILE A O 1
ATOM 595 N N . PRO A 1 73 ? -21.489 -5.262 15.348 1.00 89.31 73 PRO A N 1
ATOM 596 C CA . PRO A 1 73 ? -20.721 -6.083 14.420 1.00 89.31 73 PRO A CA 1
ATOM 597 C C . PRO A 1 73 ? -20.051 -5.228 13.337 1.00 89.31 73 PRO A C 1
ATOM 599 O O . PRO A 1 73 ? -20.639 -4.290 12.796 1.00 89.31 73 PRO A O 1
ATOM 602 N N . THR A 1 74 ? -18.829 -5.594 12.944 1.00 89.50 74 THR A N 1
ATOM 603 C CA . THR A 1 74 ? -18.130 -4.918 11.844 1.00 89.50 74 THR A CA 1
ATOM 604 C C . THR A 1 74 ? -18.834 -5.170 10.508 1.00 89.50 74 THR A C 1
ATOM 606 O O . THR A 1 74 ? -18.863 -6.294 10.002 1.00 89.50 74 THR A O 1
ATOM 609 N N . ILE A 1 75 ? -19.336 -4.107 9.879 1.00 90.00 75 ILE A N 1
ATOM 610 C CA . ILE A 1 75 ? -19.915 -4.173 8.534 1.00 90.00 75 ILE A CA 1
ATOM 611 C C . ILE A 1 75 ? -18.793 -4.017 7.504 1.00 90.00 75 ILE A C 1
ATOM 613 O O . ILE A 1 75 ? -18.138 -2.979 7.419 1.00 90.00 75 ILE A O 1
ATOM 617 N N . ARG A 1 76 ? -18.567 -5.045 6.678 1.00 84.12 76 ARG A N 1
ATOM 618 C CA . ARG A 1 76 ? -17.637 -4.933 5.545 1.00 84.12 76 ARG A CA 1
ATOM 619 C C . ARG A 1 76 ? -18.271 -4.093 4.440 1.00 84.12 76 ARG A C 1
ATOM 621 O O . ARG A 1 76 ? -19.304 -4.471 3.888 1.00 84.12 76 ARG A O 1
ATOM 628 N N . GLY A 1 7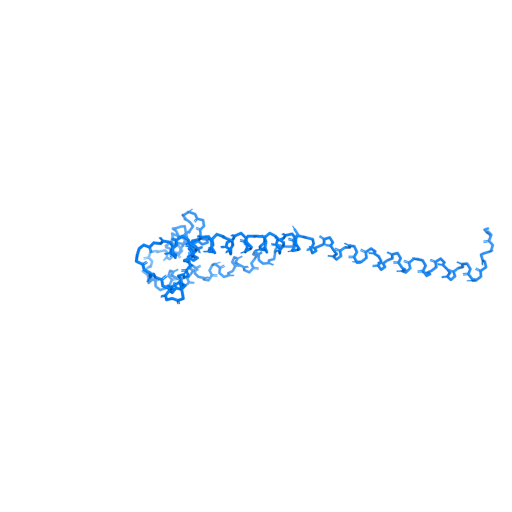7 ? -17.617 -2.995 4.066 1.00 75.38 77 GLY A N 1
ATOM 629 C CA . GLY A 1 77 ? -18.000 -2.224 2.886 1.00 75.38 77 GLY A CA 1
ATOM 630 C C . GLY A 1 77 ? -17.974 -3.101 1.631 1.00 75.38 77 GLY A C 1
ATOM 631 O O . GLY A 1 77 ? -17.006 -3.827 1.385 1.00 75.38 77 GLY A O 1
ATOM 632 N N . ARG A 1 78 ? -19.036 -3.052 0.819 1.00 70.31 78 ARG A N 1
ATOM 633 C CA . ARG A 1 78 ? -19.028 -3.704 -0.495 1.00 70.31 78 ARG A CA 1
ATOM 634 C C . ARG A 1 78 ? -17.977 -3.009 -1.359 1.00 70.31 78 ARG A C 1
ATOM 636 O O . ARG A 1 78 ? -18.144 -1.848 -1.723 1.00 70.31 78 ARG A O 1
ATOM 643 N N . LYS A 1 79 ? -16.913 -3.724 -1.737 1.00 60.69 79 LYS A N 1
ATOM 644 C CA . LYS A 1 79 ? -16.051 -3.319 -2.856 1.00 60.69 79 LYS A CA 1
ATOM 645 C C . LYS A 1 79 ? -16.859 -3.481 -4.143 1.00 60.69 79 LYS A C 1
ATOM 647 O O . LYS A 1 79 ? -16.664 -4.442 -4.878 1.00 60.69 79 LYS A O 1
ATOM 652 N N . ASN A 1 80 ? -17.760 -2.546 -4.430 1.00 54.00 80 ASN A N 1
ATOM 653 C CA . ASN A 1 80 ? -18.358 -2.419 -5.755 1.00 54.00 80 ASN A CA 1
ATOM 654 C C . ASN A 1 80 ? -17.301 -1.853 -6.713 1.00 54.00 80 ASN A C 1
ATOM 656 O O . ASN A 1 80 ? -17.424 -0.747 -7.224 1.00 54.00 80 ASN A O 1
ATOM 660 N N . LYS A 1 81 ? -16.238 -2.622 -6.957 1.00 56.62 81 LYS A N 1
ATOM 661 C CA . LYS A 1 81 ? -15.432 -2.467 -8.160 1.00 56.62 81 LYS A CA 1
ATOM 662 C C . LYS A 1 81 ? -16.103 -3.297 -9.242 1.00 56.62 81 LYS A C 1
ATOM 664 O O . LYS A 1 81 ? -15.637 -4.380 -9.594 1.00 56.62 81 LYS A O 1
ATOM 669 N N . ASN A 1 82 ? -17.212 -2.784 -9.768 1.00 56.12 82 ASN A N 1
ATOM 670 C CA . ASN A 1 82 ? -17.498 -3.056 -11.168 1.00 56.12 82 ASN A CA 1
ATOM 671 C C . ASN A 1 82 ? -16.377 -2.361 -11.939 1.00 56.12 82 ASN A C 1
ATOM 673 O O . ASN A 1 82 ? -16.466 -1.192 -12.278 1.00 56.12 82 ASN A O 1
ATOM 677 N N . ASP A 1 83 ? -15.283 -3.091 -12.120 1.00 67.25 83 ASP A N 1
ATOM 678 C CA . ASP A 1 83 ? -14.056 -2.662 -12.801 1.00 67.25 83 ASP A CA 1
ATOM 679 C C . ASP A 1 83 ? -14.265 -2.493 -14.315 1.00 67.25 83 ASP A C 1
ATOM 681 O O . ASP A 1 83 ? -13.316 -2.283 -15.058 1.00 67.25 83 ASP A O 1
ATOM 685 N N . LEU A 1 84 ? -15.509 -2.648 -14.774 1.00 70.19 84 LEU A N 1
ATOM 686 C CA . LEU A 1 84 ? -15.911 -2.447 -16.151 1.00 70.19 84 LEU A CA 1
ATOM 687 C C . LEU A 1 84 ? -16.252 -0.964 -16.309 1.00 70.19 84 LEU A C 1
ATOM 689 O O . LEU A 1 84 ? -17.248 -0.520 -15.723 1.00 70.19 84 LEU A O 1
ATOM 693 N N . PRO A 1 85 ? -15.470 -0.184 -17.075 1.00 75.88 85 PRO A N 1
ATOM 694 C CA . PRO A 1 85 ? -15.904 1.111 -17.564 1.00 75.88 85 PRO A CA 1
ATOM 695 C C . PRO A 1 85 ? -17.338 1.060 -18.091 1.00 75.88 85 PRO A C 1
ATOM 697 O O . PRO A 1 85 ? -17.813 0.055 -18.634 1.00 75.88 85 PRO A O 1
ATOM 700 N N . TYR A 1 86 ? -18.038 2.177 -17.918 1.00 78.38 86 TYR A N 1
ATOM 701 C CA . TYR A 1 86 ? -19.429 2.310 -18.320 1.00 78.38 86 TYR A CA 1
ATOM 702 C C . TYR A 1 86 ? -19.638 1.842 -19.772 1.00 78.38 86 TYR A C 1
ATOM 704 O O . TYR A 1 86 ? -18.965 2.299 -20.697 1.00 78.38 86 TYR A O 1
ATOM 712 N N . GLY A 1 87 ? -20.561 0.897 -19.963 1.00 81.88 87 GLY A N 1
ATOM 713 C CA . GLY A 1 87 ? -20.902 0.334 -21.272 1.00 81.88 87 GLY A CA 1
ATOM 714 C C . GLY A 1 87 ? -19.967 -0.764 -21.798 1.00 81.88 87 GLY A C 1
ATOM 715 O O . GLY A 1 87 ? -20.263 -1.336 -22.847 1.00 81.88 87 GLY A O 1
ATOM 716 N N . GLU A 1 88 ? -18.879 -1.118 -21.105 1.00 84.31 88 GLU A N 1
ATOM 717 C CA . GLU A 1 88 ? -17.972 -2.182 -21.564 1.00 84.31 88 GLU A CA 1
ATOM 718 C C . GLU A 1 88 ? -18.634 -3.564 -21.527 1.00 84.31 88 GLU A C 1
ATOM 720 O O . GLU A 1 88 ? -18.510 -4.329 -22.482 1.00 84.31 88 GLU A O 1
ATOM 725 N N . LEU A 1 89 ? -19.417 -3.856 -20.482 1.00 86.44 89 LEU A N 1
ATOM 726 C CA . LEU A 1 89 ? -20.195 -5.095 -20.402 1.00 86.44 89 LEU A CA 1
ATOM 727 C C . LEU A 1 89 ? -21.100 -5.251 -21.630 1.00 86.44 89 LEU A C 1
ATOM 729 O O . LEU A 1 89 ? -21.084 -6.279 -22.301 1.00 86.44 89 LEU A O 1
ATOM 733 N N . THR A 1 90 ? -21.833 -4.189 -21.958 1.00 90.19 90 THR A N 1
ATOM 734 C CA . THR A 1 90 ? -22.722 -4.128 -23.116 1.00 90.19 90 THR A CA 1
ATOM 735 C C . THR A 1 90 ? -21.952 -4.342 -24.418 1.00 90.19 90 THR A C 1
ATOM 737 O O . THR A 1 90 ? -22.382 -5.126 -25.260 1.00 90.19 90 THR A O 1
ATOM 740 N N . ARG A 1 91 ? -20.776 -3.719 -24.578 1.00 89.69 91 ARG A N 1
ATOM 741 C CA . ARG A 1 91 ? -19.912 -3.926 -25.754 1.00 89.69 91 ARG A CA 1
ATOM 742 C C . ARG A 1 91 ? -19.438 -5.371 -25.882 1.00 89.69 91 ARG A C 1
ATOM 744 O O . ARG A 1 91 ? -19.451 -5.908 -26.987 1.00 89.69 91 ARG A O 1
ATOM 751 N N . LEU A 1 92 ? -19.038 -6.014 -24.785 1.00 89.38 92 LEU A N 1
ATOM 752 C CA . LEU A 1 92 ? -18.609 -7.416 -24.797 1.00 89.38 92 LEU A CA 1
ATOM 753 C C . LEU A 1 92 ? -19.763 -8.363 -25.142 1.00 89.38 92 LEU A C 1
ATOM 755 O O . LEU A 1 92 ? -19.564 -9.292 -25.924 1.00 89.38 92 LEU A O 1
ATOM 759 N N . ILE A 1 93 ? -20.965 -8.087 -24.628 1.00 88.94 93 ILE A N 1
ATOM 760 C CA . ILE A 1 93 ? -22.183 -8.828 -24.978 1.00 88.94 93 ILE A CA 1
ATOM 761 C C . ILE A 1 93 ? -22.491 -8.666 -26.473 1.00 88.94 93 ILE A C 1
ATOM 763 O O . ILE A 1 93 ? -22.675 -9.656 -27.172 1.00 88.94 93 ILE A O 1
ATOM 767 N N . TYR A 1 94 ? -22.465 -7.445 -27.011 1.00 91.19 94 TYR A N 1
ATOM 768 C CA . TYR A 1 94 ? -22.682 -7.247 -28.448 1.00 91.19 94 TYR A CA 1
ATOM 769 C C . TYR A 1 94 ? -21.587 -7.877 -29.311 1.00 91.19 94 TYR A C 1
ATOM 771 O O . TYR A 1 94 ? -21.879 -8.347 -30.404 1.00 91.19 94 TYR A O 1
ATOM 779 N N . THR A 1 95 ? -20.346 -7.935 -28.824 1.00 90.38 95 THR A N 1
ATOM 780 C CA . THR A 1 95 ? -19.233 -8.565 -29.547 1.00 90.38 95 THR A CA 1
ATOM 781 C C . THR A 1 95 ? -19.437 -10.071 -29.682 1.00 90.38 95 THR A C 1
ATOM 783 O O . THR A 1 95 ? -19.204 -10.625 -30.749 1.00 90.38 95 THR A O 1
ATOM 786 N N . ILE A 1 96 ? -19.872 -10.763 -28.625 1.00 90.88 96 ILE A N 1
ATOM 787 C CA . ILE A 1 96 ? -20.128 -12.205 -28.735 1.00 90.88 96 ILE A CA 1
ATOM 788 C C . ILE A 1 96 ? -21.383 -12.490 -29.575 1.00 90.88 96 ILE A C 1
ATOM 790 O O . ILE A 1 96 ? -21.396 -13.421 -30.379 1.00 90.88 96 ILE A O 1
ATOM 794 N N . LEU A 1 97 ? -22.411 -11.644 -29.462 1.00 89.06 97 LEU A N 1
ATOM 795 C CA . LEU A 1 97 ? -23.615 -11.756 -30.286 1.00 89.06 97 LEU A CA 1
ATOM 796 C C . LEU A 1 97 ? -23.335 -11.474 -31.770 1.00 89.06 97 LEU A C 1
ATOM 798 O O . LEU A 1 97 ? -23.910 -12.132 -32.628 1.00 89.06 97 LEU A O 1
ATOM 802 N N . SER A 1 98 ? -22.423 -10.556 -32.102 1.00 89.88 98 SER A N 1
ATOM 803 C CA . SER A 1 98 ? -22.033 -10.327 -33.498 1.00 89.88 98 SER A CA 1
ATOM 804 C C . SER A 1 98 ? -21.185 -11.471 -34.062 1.00 89.88 98 SER A C 1
ATOM 806 O O . SER A 1 98 ? -21.347 -11.832 -35.224 1.00 89.88 98 SER A O 1
ATOM 808 N N . LEU A 1 99 ? -20.329 -12.089 -33.240 1.00 89.50 99 LEU A N 1
ATOM 809 C CA . LEU A 1 99 ? -19.474 -13.215 -33.639 1.00 89.50 99 LEU A CA 1
ATOM 810 C C . LEU A 1 99 ? -20.224 -14.542 -33.834 1.00 89.50 99 LEU A C 1
ATOM 812 O O . LEU A 1 99 ? -19.679 -15.451 -34.453 1.00 89.50 99 LEU A O 1
ATOM 816 N N . SER A 1 100 ? -21.446 -14.681 -33.315 1.00 86.88 100 SER A N 1
ATOM 817 C CA . SER A 1 100 ? -22.241 -15.914 -33.455 1.00 86.88 100 SER A CA 1
ATOM 818 C C . SER A 1 100 ? -23.055 -16.003 -34.738 1.00 86.88 100 SER A C 1
ATOM 820 O O . SER A 1 100 ? -23.678 -17.037 -34.965 1.00 86.88 100 SER A O 1
ATOM 822 N N . TYR A 1 101 ? -23.061 -14.964 -35.582 1.00 83.88 101 TYR A N 1
ATOM 823 C CA . TYR A 1 101 ? -23.735 -14.969 -36.889 1.00 83.88 101 TYR A CA 1
ATOM 824 C C . TYR A 1 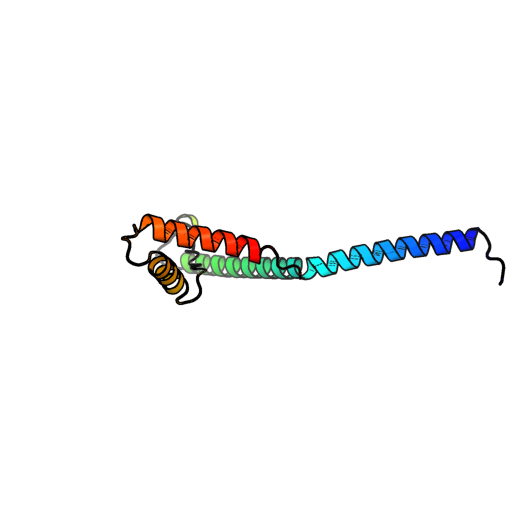101 ? -25.176 -15.525 -36.845 1.00 83.88 101 TYR A C 1
ATOM 826 O O . TYR A 1 101 ? -25.590 -16.291 -37.712 1.00 83.88 101 TYR A O 1
ATOM 834 N N . GLY A 1 102 ? -25.942 -15.157 -35.810 1.00 83.81 102 GLY A N 1
ATOM 835 C CA . GLY A 1 102 ? -27.345 -15.561 -35.655 1.00 83.81 102 GLY A CA 1
ATOM 836 C C . GLY A 1 102 ? -27.573 -16.938 -35.022 1.00 83.81 102 GLY A C 1
ATOM 837 O O . GLY A 1 102 ? -28.719 -17.376 -34.946 1.00 83.81 102 GLY A O 1
ATOM 838 N N . GLN A 1 103 ? -26.528 -17.617 -34.542 1.00 88.81 103 GLN A N 1
ATOM 839 C CA . GLN A 1 103 ? -26.685 -18.829 -33.738 1.00 88.81 103 GLN A CA 1
ATOM 840 C C . GLN A 1 103 ? -27.154 -18.487 -32.312 1.00 88.81 103 GLN A C 1
ATOM 842 O O . GLN A 1 103 ? -26.696 -17.496 -31.735 1.00 88.81 103 GLN A O 1
ATOM 847 N N . PRO A 1 104 ? -28.047 -19.295 -31.712 1.00 86.44 104 PRO A N 1
ATOM 848 C CA . PRO A 1 104 ? -28.469 -19.094 -30.333 1.00 86.44 104 PRO A CA 1
ATOM 849 C C . PRO A 1 104 ? -27.292 -19.348 -29.380 1.00 86.44 104 PRO A C 1
ATOM 851 O O . PRO A 1 104 ? -26.771 -20.458 -29.314 1.00 86.44 104 PRO A O 1
ATOM 854 N N . ILE A 1 105 ? -26.889 -18.318 -28.632 1.00 89.00 105 ILE A N 1
ATOM 855 C CA . ILE A 1 105 ? -25.869 -18.415 -27.580 1.00 89.00 105 ILE A CA 1
ATOM 856 C C . ILE A 1 105 ? -26.551 -18.546 -26.215 1.00 89.00 105 ILE A C 1
ATOM 858 O O . ILE A 1 105 ? -27.477 -17.798 -25.893 1.00 89.00 105 ILE A O 1
ATOM 862 N N . SER A 1 106 ? -26.046 -19.442 -25.369 1.00 92.31 106 SER A N 1
ATOM 863 C CA . SER A 1 106 ? -26.468 -19.545 -23.971 1.00 92.31 106 SER A CA 1
ATOM 864 C C . SER A 1 106 ? -25.902 -18.411 -23.112 1.00 92.31 106 SER A C 1
ATOM 866 O O . SER A 1 106 ? -24.745 -18.010 -23.243 1.00 92.31 106 SER A O 1
ATOM 868 N N . SER A 1 107 ? -26.663 -17.949 -22.117 1.00 88.69 107 SER A N 1
ATOM 869 C CA . SER A 1 107 ? -26.178 -16.967 -21.136 1.00 88.69 107 SER A CA 1
ATOM 870 C C . SER A 1 107 ? -24.864 -17.393 -20.465 1.00 88.69 107 SER A C 1
ATOM 872 O O . SER A 1 107 ? -24.040 -16.541 -20.141 1.00 88.69 107 SER A O 1
ATOM 874 N N . LYS A 1 108 ? -24.627 -18.704 -20.308 1.00 90.19 108 LYS A N 1
ATOM 875 C CA . LYS A 1 108 ? -23.372 -19.241 -19.761 1.00 90.19 108 LYS A CA 1
ATOM 876 C C . LYS A 1 108 ? -22.169 -18.944 -20.661 1.00 90.19 108 LYS A C 1
ATOM 878 O O . LYS A 1 108 ? -21.118 -18.556 -20.167 1.00 90.19 108 LYS A O 1
ATOM 883 N N . GLU A 1 109 ? -22.335 -19.058 -21.972 1.00 87.75 109 GLU A N 1
ATOM 884 C CA . GLU A 1 109 ? -21.270 -18.821 -22.953 1.00 87.75 109 GLU A CA 1
ATOM 885 C C . GLU A 1 109 ? -20.920 -17.333 -23.053 1.00 87.75 109 GLU A C 1
ATOM 887 O O . GLU A 1 109 ? -19.747 -16.976 -23.175 1.00 87.75 109 GLU A O 1
ATOM 892 N N . ILE A 1 110 ? -21.921 -16.456 -22.915 1.00 87.75 110 ILE A N 1
ATOM 893 C CA . ILE A 1 110 ? -21.722 -15.003 -22.813 1.00 87.75 110 ILE A CA 1
ATOM 894 C C . ILE A 1 110 ? -20.878 -14.674 -21.578 1.00 87.75 110 ILE A C 1
ATOM 896 O O . ILE A 1 110 ? -19.893 -13.939 -21.676 1.00 87.75 110 ILE A O 1
ATOM 900 N N . VAL A 1 111 ? -21.231 -15.242 -20.421 1.00 88.62 111 VAL A N 1
ATOM 901 C CA . VAL A 1 111 ? -20.486 -15.040 -19.170 1.00 88.62 111 VAL A CA 1
ATOM 902 C C . VAL A 1 111 ? -19.056 -15.569 -19.293 1.00 88.62 111 VAL A C 1
ATOM 904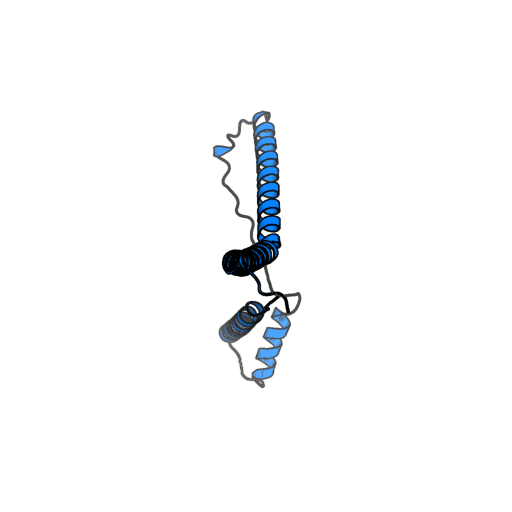 O O . VAL A 1 111 ? -18.113 -14.847 -18.961 1.00 88.62 111 VAL A O 1
ATOM 907 N N . ASP A 1 112 ? -18.871 -16.772 -19.838 1.00 88.56 112 ASP A N 1
ATOM 908 C CA . ASP A 1 112 ? -17.548 -17.372 -20.036 1.00 88.56 112 ASP A CA 1
ATOM 909 C C . ASP A 1 112 ? -16.676 -16.539 -20.986 1.00 88.56 112 ASP A C 1
ATOM 911 O O . ASP A 1 112 ? -15.475 -16.375 -20.754 1.00 88.56 112 ASP A O 1
ATOM 915 N N . PHE A 1 113 ? -17.257 -15.965 -22.041 1.00 87.50 113 PHE A N 1
ATOM 916 C CA . PHE A 1 113 ? -16.549 -15.083 -22.966 1.00 87.50 113 PHE A CA 1
ATOM 9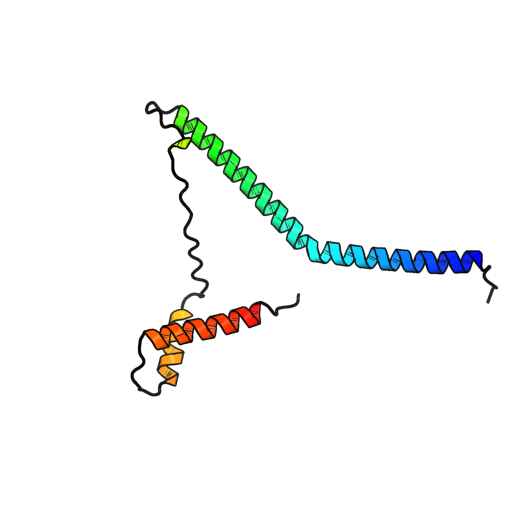17 C C . PHE A 1 113 ? -16.116 -13.774 -22.306 1.00 87.50 113 PHE A C 1
ATOM 919 O O . PHE A 1 113 ? -14.947 -13.390 -22.417 1.00 87.50 113 PHE A O 1
ATOM 926 N N . VAL A 1 114 ? -17.027 -13.107 -21.590 1.00 87.31 114 VAL A N 1
ATOM 927 C CA . VAL A 1 114 ? -16.732 -11.873 -20.844 1.00 87.31 114 VAL A CA 1
ATOM 928 C C . VAL A 1 114 ? -15.613 -12.134 -19.834 1.00 87.31 114 VAL A C 1
ATOM 930 O O . VAL A 1 114 ? -14.648 -11.370 -19.757 1.00 87.31 114 VAL A O 1
ATOM 933 N N . PHE A 1 115 ? -15.682 -13.259 -19.119 1.00 85.00 115 PHE A N 1
ATOM 934 C CA . PHE A 1 115 ? -14.676 -13.643 -18.135 1.00 85.00 115 PHE A CA 1
ATOM 935 C C . PHE A 1 115 ? -13.311 -13.946 -18.773 1.00 85.00 115 PHE A C 1
ATOM 937 O O . PHE A 1 115 ? -12.289 -13.418 -18.330 1.00 85.00 115 PHE A O 1
ATOM 944 N N . LYS A 1 116 ? -13.274 -14.733 -19.860 1.00 84.94 116 LYS A N 1
ATOM 945 C CA . LYS A 1 116 ? -12.036 -15.042 -20.601 1.00 84.94 116 LYS A CA 1
ATOM 946 C C . LYS A 1 116 ? -11.389 -13.790 -21.193 1.00 84.94 116 LYS A C 1
ATOM 948 O O . LYS A 1 116 ? -10.167 -13.651 -21.137 1.00 84.94 116 LYS A O 1
ATOM 953 N N . ARG A 1 117 ? -12.185 -12.872 -21.752 1.00 81.38 117 ARG A N 1
ATOM 954 C CA . ARG A 1 117 ? -11.689 -11.605 -22.310 1.00 81.38 117 ARG A CA 1
ATOM 955 C C . ARG A 1 117 ? -11.079 -10.730 -21.214 1.00 81.38 117 ARG A C 1
ATOM 957 O O . ARG A 1 117 ? -9.988 -10.203 -21.408 1.00 81.38 117 ARG A O 1
ATOM 964 N N . ARG A 1 118 ? -11.723 -10.660 -20.044 1.00 75.88 118 ARG A N 1
ATOM 965 C CA . ARG A 1 118 ? -11.211 -9.921 -18.883 1.00 75.88 118 ARG A CA 1
ATOM 966 C C . ARG A 1 118 ? -9.907 -10.505 -18.345 1.00 75.88 118 ARG A C 1
ATOM 968 O O . ARG A 1 118 ? -8.979 -9.755 -18.071 1.00 75.88 118 ARG A O 1
ATOM 975 N N . MET A 1 119 ? -9.802 -11.828 -18.225 1.00 72.88 119 MET A N 1
ATOM 976 C CA . MET A 1 119 ? -8.565 -12.462 -17.754 1.00 72.88 119 MET A CA 1
ATOM 977 C C . MET A 1 119 ? -7.382 -12.171 -18.684 1.00 72.88 119 MET A C 1
ATOM 979 O O . MET A 1 119 ? -6.292 -11.874 -18.203 1.00 72.88 119 MET A O 1
ATOM 983 N N . LYS A 1 120 ? -7.601 -12.166 -20.006 1.00 68.12 120 LYS A N 1
ATOM 984 C CA . LYS A 1 120 ? -6.563 -11.780 -20.974 1.00 68.12 120 LYS A CA 1
ATOM 985 C C . LYS A 1 120 ? -6.148 -10.308 -20.849 1.00 68.12 120 LYS A C 1
ATOM 987 O O . LYS A 1 120 ? -4.959 -10.027 -20.947 1.00 68.12 120 LYS A O 1
ATOM 992 N N . LEU A 1 121 ? -7.093 -9.398 -20.593 1.00 59.81 121 LEU A N 1
ATOM 993 C CA . LEU A 1 121 ? -6.805 -7.970 -20.392 1.00 59.81 121 LEU A CA 1
ATOM 994 C C . LEU A 1 121 ? -6.054 -7.702 -19.077 1.00 59.81 121 LEU A C 1
ATOM 996 O O . LEU A 1 121 ? -5.073 -6.965 -19.070 1.00 59.81 121 LEU A O 1
ATOM 1000 N N . ASN A 1 122 ? -6.429 -8.381 -17.990 1.00 57.97 122 ASN A N 1
ATOM 1001 C CA . ASN A 1 122 ? -5.722 -8.286 -16.709 1.00 57.97 122 ASN A CA 1
ATOM 1002 C C . ASN A 1 122 ? -4.277 -8.815 -16.794 1.00 57.97 122 ASN A C 1
ATOM 1004 O O . ASN A 1 122 ? -3.392 -8.288 -16.126 1.00 57.97 122 ASN A O 1
ATOM 1008 N N . LEU A 1 123 ? -4.023 -9.830 -17.629 1.00 51.97 123 LEU A N 1
ATOM 1009 C CA . LEU A 1 123 ? -2.670 -10.315 -17.925 1.00 51.97 123 LEU A CA 1
ATOM 1010 C C . LEU A 1 123 ? -1.854 -9.303 -18.746 1.00 51.97 123 LEU A C 1
ATOM 1012 O O . LEU A 1 123 ? -0.656 -9.187 -18.518 1.00 51.97 123 LEU A O 1
ATOM 1016 N N . SER A 1 124 ? -2.476 -8.547 -19.658 1.00 48.03 124 SER A N 1
ATOM 1017 C CA . SER A 1 124 ? -1.783 -7.491 -20.411 1.00 48.03 124 SER A CA 1
ATOM 1018 C C . SER A 1 124 ? -1.555 -6.210 -19.604 1.00 48.03 124 SER A C 1
ATOM 1020 O O . SER A 1 124 ? -0.515 -5.580 -19.762 1.00 48.03 124 SER A O 1
ATOM 1022 N N . ASP A 1 125 ? -2.461 -5.844 -18.692 1.00 45.53 125 ASP A N 1
ATOM 1023 C CA . ASP A 1 125 ? -2.273 -4.680 -17.813 1.00 45.53 125 ASP A CA 1
ATOM 1024 C C . ASP A 1 125 ? -1.310 -4.963 -16.644 1.00 45.53 125 ASP A C 1
ATOM 1026 O O . ASP A 1 125 ? -0.723 -4.033 -16.091 1.00 45.53 125 ASP A O 1
ATOM 1030 N N . ALA A 1 126 ? -1.050 -6.237 -16.323 1.00 43.56 126 ALA A N 1
ATOM 1031 C CA . ALA A 1 126 ? 0.066 -6.643 -15.463 1.00 43.56 126 ALA A CA 1
ATOM 1032 C C . ALA A 1 126 ? 1.446 -6.501 -16.148 1.00 43.56 126 ALA A C 1
ATOM 1034 O O . ALA A 1 126 ? 2.472 -6.552 -15.471 1.00 43.56 126 ALA A O 1
ATOM 1035 N N . VAL A 1 127 ? 1.484 -6.280 -17.470 1.00 39.06 127 VAL A N 1
ATOM 1036 C CA . VAL A 1 127 ? 2.694 -6.045 -18.279 1.00 39.06 127 VAL A CA 1
ATOM 1037 C C . VAL A 1 127 ? 2.703 -4.601 -18.792 1.00 39.06 127 VAL A C 1
ATOM 1039 O O . VAL A 1 127 ? 2.889 -4.327 -19.974 1.00 39.06 127 VAL A O 1
ATOM 1042 N N . ARG A 1 128 ? 2.519 -3.634 -17.889 1.00 31.77 128 ARG A N 1
ATOM 1043 C CA . ARG A 1 128 ? 3.014 -2.271 -18.119 1.00 31.77 128 ARG A CA 1
ATOM 1044 C C . ARG A 1 128 ? 4.293 -2.073 -17.310 1.00 31.77 128 ARG A C 1
ATOM 1046 O O . ARG A 1 128 ? 4.210 -1.831 -16.105 1.00 31.77 128 ARG A O 1
ATOM 1053 N N . PRO A 1 129 ? 5.480 -2.204 -17.926 1.00 41.88 129 PRO A N 1
ATOM 1054 C CA . PRO A 1 129 ? 6.695 -1.711 -17.317 1.00 41.88 129 PRO A CA 1
ATOM 1055 C C . PRO A 1 129 ? 6.723 -0.178 -17.459 1.00 41.88 129 PRO A C 1
ATOM 1057 O O . PRO A 1 129 ? 6.764 0.336 -18.573 1.00 41.88 129 PRO A O 1
ATOM 1060 N N . TYR A 1 130 ? 6.755 0.473 -16.289 1.00 42.00 130 TYR A N 1
ATOM 1061 C CA . TYR A 1 130 ? 7.109 1.874 -15.986 1.00 42.00 130 TYR A CA 1
ATOM 1062 C C . TYR A 1 130 ? 6.066 2.975 -16.220 1.00 42.00 130 TYR A C 1
ATOM 1064 O O . TYR A 1 130 ? 5.666 3.229 -17.373 1.00 42.00 130 TYR A O 1
#

Radius of gyration: 29.71 Å; chains: 1; bounding box: 82×30×64 Å